Protein AF-A0AAW1WEU5-F1 (afdb_monomer_lite)

pLDDT: mean 80.62, std 16.0, range [31.78, 97.06]

Radius of gyration: 16.64 Å; chains: 1; bounding box: 51×34×48 Å

Structure (mmCIF, N/CA/C/O backbone):
data_AF-A0AAW1WEU5-F1
#
_entry.id   AF-A0AAW1WEU5-F1
#
loop_
_atom_site.group_PDB
_atom_site.id
_atom_site.type_symbol
_atom_site.label_atom_id
_atom_site.label_alt_id
_atom_site.label_comp_id
_atom_site.label_asym_id
_atom_site.label_entity_id
_atom_site.label_seq_id
_atom_site.pdbx_PDB_ins_code
_atom_site.Cartn_x
_atom_site.Cartn_y
_atom_site.Cartn_z
_atom_site.occupancy
_atom_site.B_iso_or_equiv
_atom_site.auth_seq_id
_atom_site.auth_comp_id
_atom_site.auth_asym_id
_atom_site.auth_atom_id
_atom_site.pdbx_PDB_model_num
ATOM 1 N N . MET A 1 1 ? -4.767 7.692 -18.656 1.00 31.78 1 MET A N 1
ATOM 2 C CA . MET A 1 1 ? -4.087 6.596 -17.939 1.00 31.78 1 MET A CA 1
ATOM 3 C C . MET A 1 1 ? -4.806 6.397 -16.610 1.00 31.78 1 MET A C 1
ATOM 5 O O . MET A 1 1 ? -4.599 7.179 -15.694 1.00 31.78 1 MET A O 1
ATOM 9 N N . HIS A 1 2 ? -5.745 5.450 -16.542 1.00 38.16 2 HIS A N 1
ATOM 10 C CA . HIS A 1 2 ? -6.390 5.083 -15.280 1.00 38.16 2 HIS A CA 1
ATOM 11 C C . HIS A 1 2 ? -5.432 4.139 -14.551 1.00 38.16 2 HIS A C 1
ATOM 13 O O . HIS A 1 2 ? -5.250 3.009 -14.994 1.00 38.16 2 HIS A O 1
ATOM 19 N N . LEU A 1 3 ? -4.773 4.606 -13.486 1.00 52.31 3 LEU A N 1
ATOM 20 C CA . LEU A 1 3 ? -4.158 3.682 -12.534 1.00 52.31 3 LEU A CA 1
ATOM 21 C C . LEU A 1 3 ? -5.287 2.804 -11.995 1.00 52.31 3 LEU A C 1
ATOM 23 O O . LEU A 1 3 ? -6.278 3.336 -11.491 1.00 52.31 3 LEU A O 1
ATOM 27 N N . PHE A 1 4 ? -5.166 1.491 -12.177 1.00 51.19 4 PHE A N 1
ATOM 28 C CA . PHE A 1 4 ? -6.119 0.525 -11.649 1.00 51.19 4 PHE A CA 1
ATOM 29 C C . PHE A 1 4 ? -6.259 0.799 -10.145 1.00 51.19 4 PHE A C 1
ATOM 31 O O . PHE A 1 4 ? -5.268 0.771 -9.416 1.00 51.19 4 PHE A O 1
ATOM 38 N N . LYS A 1 5 ? -7.457 1.188 -9.692 1.00 64.44 5 LYS A N 1
ATOM 39 C CA . LYS A 1 5 ? -7.729 1.301 -8.258 1.00 64.44 5 LYS A CA 1
ATOM 40 C C . LYS A 1 5 ? -7.707 -0.129 -7.725 1.00 64.44 5 LYS A C 1
ATOM 42 O O . LYS A 1 5 ? -8.447 -0.963 -8.236 1.00 64.44 5 LYS A O 1
ATOM 47 N N . ASP A 1 6 ? -6.837 -0.409 -6.761 1.00 72.25 6 ASP A N 1
ATOM 48 C CA . ASP A 1 6 ? -6.841 -1.700 -6.081 1.00 72.25 6 ASP A CA 1
ATOM 49 C C . ASP A 1 6 ? -8.237 -1.978 -5.518 1.00 72.25 6 ASP A C 1
ATOM 51 O O . ASP A 1 6 ? -8.807 -1.138 -4.818 1.00 72.25 6 ASP A O 1
ATOM 55 N N . ASP A 1 7 ? -8.774 -3.155 -5.826 1.00 85.25 7 ASP A N 1
ATOM 56 C CA . ASP A 1 7 ? -9.991 -3.646 -5.192 1.00 85.25 7 ASP A CA 1
ATOM 57 C C . ASP A 1 7 ? -9.637 -4.104 -3.776 1.00 85.25 7 ASP A C 1
ATOM 59 O O . ASP A 1 7 ? -8.922 -5.099 -3.600 1.00 85.25 7 ASP A O 1
ATOM 63 N N . LEU A 1 8 ? -10.043 -3.320 -2.776 1.00 89.94 8 LEU A N 1
ATOM 64 C CA . LEU A 1 8 ? -9.698 -3.563 -1.378 1.00 89.94 8 LEU A CA 1
ATOM 65 C C . LEU A 1 8 ? -10.415 -4.805 -0.848 1.00 89.94 8 LEU A C 1
ATOM 67 O O . LEU A 1 8 ? -11.567 -5.065 -1.176 1.00 89.94 8 LEU A O 1
ATOM 71 N N . GLN A 1 9 ? -9.737 -5.547 0.022 1.00 92.81 9 GLN A N 1
ATOM 72 C CA . GLN A 1 9 ? -10.234 -6.746 0.694 1.00 92.81 9 GLN A CA 1
ATOM 73 C C . GLN A 1 9 ? -9.965 -6.670 2.198 1.00 92.81 9 GLN A C 1
ATOM 75 O O . GLN A 1 9 ? -9.074 -5.957 2.661 1.00 92.81 9 GLN A O 1
ATOM 80 N N . VAL A 1 10 ? -10.739 -7.4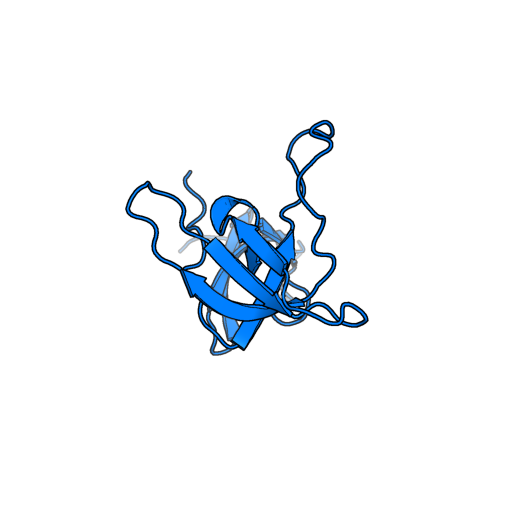24 2.983 1.00 94.75 10 VAL A N 1
ATOM 81 C CA . VAL A 1 10 ? -10.483 -7.578 4.422 1.00 94.75 10 VAL A CA 1
ATOM 82 C C . VAL A 1 10 ? -9.099 -8.195 4.628 1.00 94.75 10 VAL A C 1
ATOM 84 O O . VAL A 1 10 ? -8.750 -9.179 3.983 1.00 94.75 10 VAL A O 1
ATOM 87 N N . GLY A 1 11 ? -8.322 -7.609 5.537 1.00 95.44 11 GLY A N 1
ATOM 88 C CA . GLY A 1 11 ? -6.931 -7.974 5.797 1.00 95.44 11 GLY A CA 1
ATOM 89 C C . GLY A 1 11 ? -5.907 -7.131 5.036 1.00 95.44 11 GLY A C 1
ATOM 90 O O . GLY A 1 11 ? -4.742 -7.127 5.429 1.00 95.44 11 GLY A O 1
ATOM 91 N N . ASP A 1 12 ? -6.315 -6.368 4.015 1.00 94.94 12 ASP A N 1
ATOM 92 C CA . ASP A 1 12 ? -5.396 -5.466 3.321 1.00 94.94 12 ASP A CA 1
ATOM 93 C C . ASP A 1 12 ? -4.879 -4.377 4.272 1.00 94.94 12 ASP A C 1
ATOM 95 O O . ASP A 1 12 ? -5.635 -3.785 5.050 1.00 94.94 12 ASP A O 1
ATOM 99 N N . VAL A 1 13 ? -3.583 -4.079 4.169 1.00 95.50 13 VAL A N 1
ATOM 100 C CA . VAL A 1 13 ? -2.980 -2.899 4.793 1.00 95.50 13 VAL A CA 1
ATOM 101 C C . VAL A 1 13 ? -3.185 -1.710 3.862 1.00 95.50 13 VAL A C 1
ATOM 103 O O . VAL A 1 13 ? -2.925 -1.800 2.664 1.00 95.50 13 VAL A O 1
ATOM 106 N N . VAL A 1 14 ? -3.665 -0.594 4.399 1.00 94.06 14 VAL A N 1
ATOM 107 C CA . VAL A 1 14 ? -4.023 0.601 3.634 1.00 94.06 14 VAL A CA 1
ATOM 108 C C . VAL A 1 14 ? -3.508 1.866 4.301 1.00 94.06 14 VAL A C 1
ATOM 110 O O . VAL A 1 14 ? -3.357 1.931 5.523 1.00 94.06 14 VAL A O 1
ATOM 113 N N . ARG A 1 15 ? -3.303 2.900 3.490 1.00 92.31 15 ARG A N 1
ATOM 114 C CA . ARG A 1 15 ? -3.075 4.275 3.945 1.00 92.31 15 ARG A CA 1
ATOM 115 C C . ARG A 1 15 ? -3.883 5.252 3.105 1.00 92.31 15 ARG A C 1
ATOM 117 O O . ARG A 1 15 ? -4.365 4.903 2.024 1.00 92.31 15 ARG A O 1
ATOM 124 N N . SER A 1 16 ? -4.036 6.473 3.596 1.00 89.25 16 SER A N 1
ATOM 125 C CA . SER A 1 16 ? -4.611 7.561 2.813 1.00 89.25 16 SER A CA 1
ATOM 126 C C . SER A 1 16 ? -3.732 7.871 1.607 1.00 89.25 16 SER A C 1
ATOM 128 O O . SER A 1 16 ? -2.515 8.033 1.721 1.00 89.25 16 SER A O 1
ATOM 130 N N . ARG A 1 17 ? -4.360 8.025 0.442 1.00 83.88 17 ARG A N 1
ATOM 131 C CA . ARG A 1 17 ? -3.681 8.490 -0.765 1.00 83.88 17 ARG A CA 1
ATOM 132 C C . ARG A 1 17 ? -3.201 9.926 -0.552 1.00 83.88 17 ARG A C 1
ATOM 134 O O . ARG A 1 17 ? -3.979 10.795 -0.151 1.00 83.88 17 ARG A O 1
ATOM 141 N N . LYS A 1 18 ? -1.939 10.211 -0.886 1.00 69.00 18 LYS A N 1
ATOM 142 C CA . LYS A 1 18 ? -1.423 11.590 -0.879 1.00 69.00 18 LYS A CA 1
ATOM 143 C C . LYS A 1 18 ? -2.218 12.434 -1.890 1.00 69.00 18 LYS A C 1
ATOM 145 O O . LYS A 1 18 ? -2.269 12.063 -3.066 1.00 69.00 18 LYS A O 1
ATOM 150 N N . PRO A 1 19 ? -2.857 13.549 -1.485 1.00 56.66 19 PRO A N 1
ATOM 151 C CA . PRO A 1 19 ? -3.591 14.378 -2.430 1.00 56.66 19 PRO A CA 1
ATOM 152 C C . PRO A 1 19 ? -2.622 14.992 -3.459 1.00 56.66 19 PRO A C 1
ATOM 154 O O . PRO A 1 19 ? -1.552 15.458 -3.065 1.00 56.66 19 PRO A O 1
ATOM 157 N N . PRO A 1 20 ? -2.992 15.058 -4.756 1.00 51.59 20 PRO A N 1
ATOM 158 C CA . PRO A 1 20 ? -2.154 15.653 -5.806 1.00 51.59 20 PRO A CA 1
ATOM 159 C C . PRO A 1 20 ? -1.799 17.123 -5.545 1.00 51.59 20 PRO A C 1
ATOM 161 O O . PRO A 1 20 ? -0.766 17.610 -5.989 1.00 51.59 20 PRO A O 1
ATOM 164 N N . THR A 1 21 ? -2.651 17.835 -4.808 1.00 42.84 21 THR A N 1
ATOM 165 C CA . THR A 1 21 ? -2.424 19.201 -4.347 1.00 42.84 21 THR A CA 1
ATOM 166 C C . THR A 1 21 ? -3.011 19.335 -2.945 1.00 42.84 21 THR A C 1
ATOM 168 O O . THR A 1 21 ? -4.175 19.024 -2.683 1.00 42.84 21 THR A O 1
ATOM 171 N N . ALA A 1 22 ? -2.183 19.748 -1.991 1.00 52.12 22 ALA A N 1
ATOM 172 C CA . ALA A 1 22 ? -2.598 19.951 -0.614 1.00 52.12 22 ALA A CA 1
ATOM 173 C C . ALA A 1 22 ? -3.668 21.054 -0.531 1.00 52.12 22 ALA A C 1
ATOM 175 O O . ALA A 1 22 ? -3.351 22.220 -0.749 1.00 52.12 22 ALA A O 1
ATOM 176 N N . ARG A 1 23 ? -4.920 20.684 -0.215 1.00 44.69 23 ARG A N 1
ATOM 177 C CA . ARG A 1 23 ? -5.916 21.439 0.590 1.00 44.69 23 ARG A CA 1
ATOM 178 C C . ARG A 1 23 ? -7.320 20.831 0.433 1.00 44.69 23 ARG A C 1
ATOM 180 O O . ARG A 1 23 ? -8.181 21.395 -0.230 1.00 44.69 23 ARG A O 1
ATOM 187 N N . LYS A 1 24 ? -7.608 19.730 1.128 1.00 45.59 24 LYS A N 1
ATOM 188 C CA . LYS A 1 24 ? -8.960 19.475 1.660 1.00 45.59 24 LYS A CA 1
ATOM 189 C C . LYS A 1 24 ? -8.815 18.920 3.071 1.00 45.59 24 LYS A C 1
ATOM 191 O O . LYS A 1 24 ? -8.062 17.987 3.304 1.00 45.59 24 LYS A O 1
ATOM 196 N N . ARG A 1 25 ? -9.470 19.585 4.020 1.00 48.09 25 ARG A N 1
ATOM 197 C CA . ARG A 1 25 ? -9.146 19.560 5.454 1.00 48.09 25 ARG A CA 1
ATOM 198 C C . ARG A 1 25 ? -10.070 18.656 6.284 1.00 48.09 25 ARG A C 1
ATOM 200 O O . ARG A 1 25 ? -10.268 18.954 7.452 1.00 48.09 25 ARG A O 1
ATOM 207 N N . GLN A 1 26 ? -10.689 17.619 5.713 1.00 50.53 26 GLN A N 1
ATOM 208 C CA . GLN A 1 26 ? -11.732 16.859 6.436 1.00 50.53 26 GLN A CA 1
ATOM 209 C C . GLN A 1 26 ? -11.767 15.342 6.212 1.00 50.53 26 GLN A C 1
ATOM 211 O O . GLN A 1 26 ? -12.634 14.683 6.777 1.00 50.53 26 GLN A O 1
ATOM 216 N N . VAL A 1 27 ? -10.843 14.752 5.454 1.00 55.12 27 VAL A N 1
ATOM 217 C CA . VAL A 1 27 ? -10.761 13.284 5.397 1.00 55.12 27 VAL A CA 1
ATOM 218 C C . VAL A 1 27 ? -9.830 12.844 6.520 1.00 55.12 27 VAL A C 1
ATOM 220 O O . VAL A 1 27 ? -8.719 13.360 6.612 1.00 55.12 27 VAL A O 1
ATOM 223 N N . MET A 1 28 ? -10.306 11.967 7.409 1.00 63.06 28 MET A N 1
ATOM 224 C CA . MET A 1 28 ? -9.465 11.329 8.427 1.00 63.06 28 MET A CA 1
ATOM 225 C C . MET A 1 28 ? -8.241 10.742 7.728 1.00 63.06 28 MET A C 1
ATOM 227 O O . MET A 1 28 ?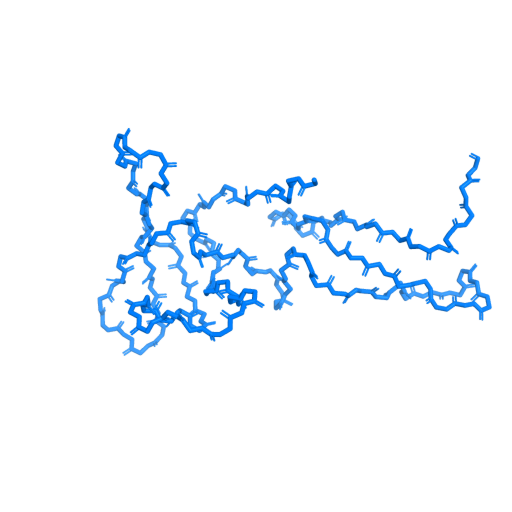 -8.381 9.895 6.847 1.00 63.06 28 MET A O 1
ATOM 231 N N . ASP A 1 29 ? -7.060 11.244 8.075 1.00 76.12 29 ASP A N 1
ATOM 232 C CA . ASP A 1 29 ? -5.820 10.744 7.508 1.00 76.12 29 ASP A CA 1
ATOM 233 C C . ASP A 1 29 ? -5.542 9.370 8.122 1.00 76.12 29 ASP A C 1
ATOM 235 O O . ASP A 1 29 ? -5.448 9.242 9.344 1.00 76.12 29 ASP A O 1
ATOM 239 N N . VAL A 1 30 ? -5.495 8.330 7.292 1.00 80.12 30 VAL A N 1
ATOM 240 C CA . VAL A 1 30 ? -5.118 6.978 7.695 1.00 80.12 30 VAL A CA 1
ATOM 241 C C . VAL A 1 30 ? -3.612 6.871 7.470 1.00 80.12 30 VAL A C 1
ATOM 243 O O . VAL A 1 30 ? -3.204 6.695 6.320 1.00 80.12 30 VAL A O 1
ATOM 246 N N . PRO A 1 31 ? -2.772 6.979 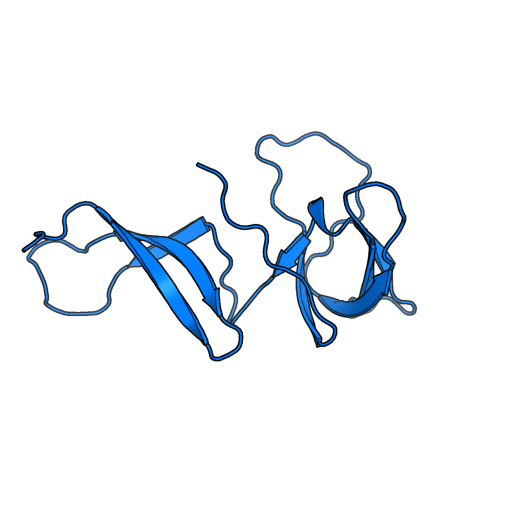8.518 1.00 85.62 31 PRO A N 1
ATOM 247 C CA . PRO A 1 31 ? -1.327 6.860 8.348 1.00 85.62 31 PRO A CA 1
ATOM 248 C C . PRO A 1 31 ? -0.949 5.457 7.856 1.00 85.62 31 PRO A C 1
ATOM 250 O O . PRO A 1 31 ? -0.231 5.318 6.872 1.00 85.62 31 PRO A O 1
ATOM 253 N N . GLU A 1 32 ? -1.484 4.431 8.520 1.00 91.50 32 GLU A N 1
ATOM 254 C CA . GLU A 1 32 ? -1.467 3.025 8.122 1.00 91.50 32 GLU A CA 1
ATOM 255 C C . GLU A 1 32 ? -2.525 2.284 8.958 1.00 91.50 32 GLU A C 1
ATOM 257 O O . GLU A 1 32 ? -2.700 2.570 10.149 1.00 91.50 32 GLU A O 1
ATOM 262 N N . GLY A 1 33 ? -3.259 1.351 8.359 1.00 95.19 33 GLY A N 1
ATOM 263 C CA . GLY A 1 33 ? -4.245 0.539 9.068 1.00 95.19 33 GLY A CA 1
ATOM 264 C C . GLY A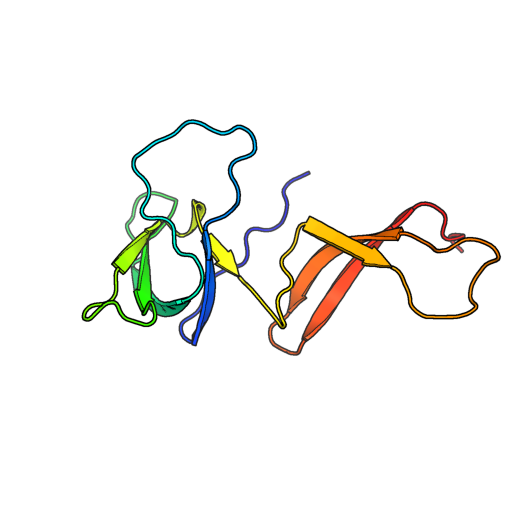 1 33 ? -4.674 -0.689 8.277 1.00 95.19 33 GLY A C 1
ATOM 265 O O . GLY A 1 33 ? -4.310 -0.846 7.116 1.00 95.19 33 GLY A O 1
ATOM 266 N N . THR A 1 34 ? -5.459 -1.564 8.902 1.00 97.06 34 THR A N 1
ATOM 267 C CA . THR A 1 34 ? -5.929 -2.814 8.285 1.00 97.06 34 THR A CA 1
ATOM 268 C C . THR A 1 34 ? -7.418 -2.744 7.985 1.00 97.06 34 THR A C 1
ATOM 270 O O . THR A 1 34 ? -8.211 -2.366 8.851 1.00 97.06 34 THR A O 1
ATOM 273 N N . VAL A 1 35 ? -7.825 -3.139 6.781 1.00 96.19 35 VAL A N 1
ATOM 274 C CA . VAL A 1 35 ? -9.241 -3.266 6.422 1.00 96.19 35 VAL A CA 1
ATOM 275 C C . VAL A 1 35 ? -9.866 -4.411 7.222 1.00 96.19 35 VAL A C 1
ATOM 277 O O . VAL A 1 35 ? -9.428 -5.555 7.153 1.00 96.19 35 VAL A O 1
ATOM 280 N N . THR A 1 36 ? -10.910 -4.102 7.982 1.00 97.00 36 THR A N 1
ATOM 281 C CA . THR A 1 36 ? -11.672 -5.051 8.817 1.00 97.00 36 THR A CA 1
ATOM 282 C C . THR A 1 36 ? -13.078 -5.320 8.291 1.00 97.00 36 THR A C 1
ATOM 284 O O . THR A 1 36 ? -13.715 -6.278 8.715 1.00 97.00 36 THR A O 1
ATOM 287 N N . GLY A 1 37 ? -13.557 -4.507 7.350 1.00 95.44 37 GLY A N 1
ATOM 288 C CA . GLY A 1 37 ? -14.855 -4.677 6.709 1.00 95.44 37 GLY A CA 1
ATOM 289 C C . GLY A 1 37 ? -14.992 -3.783 5.483 1.00 95.44 37 GLY A C 1
ATOM 290 O O . GLY A 1 37 ? -14.312 -2.760 5.381 1.00 95.44 37 GLY A O 1
ATOM 291 N N . LEU A 1 38 ? -15.873 -4.181 4.569 1.00 92.75 38 LEU A N 1
ATOM 292 C CA . LEU A 1 38 ? -16.239 -3.429 3.372 1.00 92.75 38 LEU A CA 1
ATOM 293 C C . LEU A 1 38 ? -17.754 -3.261 3.343 1.00 92.75 38 LEU A C 1
ATOM 295 O O . LEU A 1 38 ? -18.499 -4.202 3.607 1.00 92.75 38 LEU A O 1
ATOM 299 N N . GLU A 1 39 ? -18.188 -2.057 3.013 1.00 90.00 39 GLU A N 1
ATOM 300 C CA . GLU A 1 39 ? -19.582 -1.671 2.871 1.00 90.00 39 GLU A CA 1
ATOM 301 C C . GLU A 1 39 ? -19.793 -1.212 1.427 1.00 90.00 39 GLU A C 1
ATOM 303 O O . GLU A 1 39 ? -19.255 -0.187 0.994 1.00 90.00 39 GLU A O 1
ATOM 308 N N . THR A 1 40 ? -20.573 -1.971 0.664 1.00 77.31 40 THR A N 1
ATOM 309 C CA . THR A 1 40 ? -21.033 -1.558 -0.661 1.00 77.31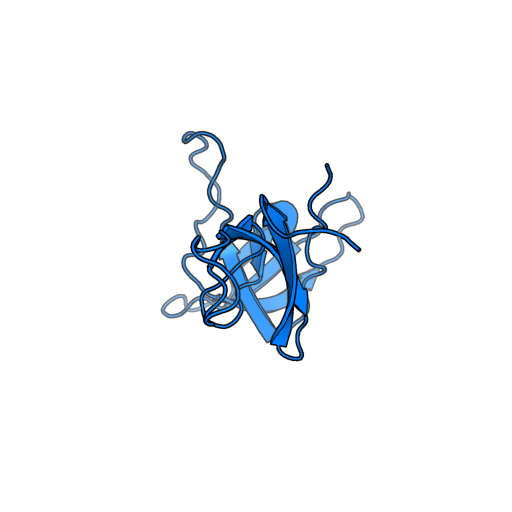 40 THR A CA 1
ATOM 310 C C . THR A 1 40 ? -22.288 -0.716 -0.499 1.00 77.31 40 THR A C 1
ATOM 312 O O . THR A 1 40 ? -23.395 -1.234 -0.381 1.00 77.31 40 THR A O 1
ATOM 315 N N . ASP A 1 41 ? -22.117 0.604 -0.470 1.00 61.59 41 ASP A N 1
ATOM 316 C CA . ASP A 1 41 ? -23.250 1.499 -0.676 1.00 61.59 41 ASP A CA 1
ATOM 317 C C . ASP A 1 41 ? -23.561 1.570 -2.177 1.00 61.59 41 ASP A C 1
ATOM 319 O O . ASP A 1 41 ? -22.663 1.502 -3.020 1.00 61.59 41 ASP A O 1
ATOM 323 N N . SER A 1 42 ? -24.840 1.688 -2.511 1.00 56.31 42 SER A N 1
ATOM 324 C CA . SER A 1 42 ? -25.356 1.691 -3.888 1.00 56.31 42 SER A CA 1
ATOM 325 C C . SER A 1 42 ? -24.838 2.850 -4.761 1.00 56.31 42 SER A C 1
ATOM 327 O O . SER A 1 42 ? -25.048 2.843 -5.975 1.00 56.31 42 SER A O 1
ATOM 329 N N . ASP A 1 43 ? -24.101 3.801 -4.174 1.00 49.78 43 ASP A N 1
ATOM 330 C CA . ASP A 1 43 ? -23.498 4.946 -4.851 1.00 49.78 43 ASP A CA 1
ATOM 331 C C . ASP A 1 43 ? -21.954 4.852 -4.900 1.00 49.78 43 ASP A C 1
ATOM 333 O O . ASP A 1 43 ? -21.209 5.304 -4.032 1.00 49.78 43 ASP A O 1
ATOM 337 N N . ARG A 1 44 ? -21.497 4.186 -5.963 1.00 58.41 44 ARG A N 1
ATOM 338 C CA . ARG A 1 44 ? -20.248 4.345 -6.740 1.00 58.41 44 ARG A CA 1
ATOM 339 C C . ARG A 1 44 ? -18.850 4.322 -6.108 1.00 58.41 44 ARG A C 1
ATOM 341 O O . ARG A 1 44 ? -17.929 4.075 -6.879 1.00 58.41 44 ARG A O 1
ATOM 348 N N . ASP A 1 45 ? -18.629 4.494 -4.809 1.00 68.00 45 ASP A N 1
ATOM 349 C CA . ASP A 1 45 ? -17.248 4.458 -4.273 1.00 68.00 45 ASP A CA 1
ATOM 350 C C . ASP A 1 45 ? -17.054 3.664 -2.974 1.00 68.00 45 ASP A C 1
ATOM 352 O O . ASP A 1 45 ? -15.911 3.527 -2.547 1.00 68.00 45 ASP A O 1
ATOM 356 N N . GLY A 1 46 ? -18.110 3.088 -2.386 1.00 86.19 46 GLY A N 1
ATOM 357 C CA . GLY A 1 46 ? -18.021 2.188 -1.227 1.00 86.19 46 GLY A CA 1
ATOM 358 C C . GLY A 1 46 ? -17.314 2.769 0.012 1.00 86.19 46 GLY A C 1
ATOM 359 O O . GLY A 1 46 ? -16.664 3.821 -0.001 1.00 86.19 46 GLY A O 1
ATOM 360 N N . TYR A 1 47 ? -17.424 2.064 1.131 1.00 89.56 47 TYR A N 1
ATOM 361 C CA . TYR A 1 47 ? -16.696 2.406 2.352 1.00 89.56 47 TYR A CA 1
ATOM 362 C C . TYR A 1 47 ? -15.948 1.192 2.892 1.00 89.56 47 TYR A C 1
ATOM 364 O O . TYR A 1 47 ? -16.388 0.055 2.757 1.00 89.56 47 TYR A O 1
ATOM 372 N N . ALA A 1 48 ? -14.810 1.444 3.526 1.00 92.19 48 ALA A N 1
ATOM 373 C CA . ALA A 1 48 ? -14.041 0.455 4.260 1.00 92.19 48 ALA A CA 1
ATOM 374 C C . ALA A 1 48 ? -14.023 0.816 5.748 1.00 92.19 48 ALA A C 1
ATOM 376 O O . ALA A 1 48 ? -13.892 1.987 6.118 1.00 92.19 48 ALA A O 1
ATOM 377 N N . LEU A 1 49 ? -14.116 -0.197 6.606 1.00 95.00 49 LEU A N 1
ATOM 378 C CA . LEU A 1 49 ? -13.842 -0.081 8.034 1.00 95.00 49 LEU A CA 1
ATOM 379 C C . LEU A 1 49 ? -12.372 -0.408 8.273 1.00 95.00 49 LEU A C 1
ATOM 381 O O . LEU A 1 49 ? -11.953 -1.553 8.101 1.00 95.00 49 LEU A O 1
ATOM 385 N N . VAL A 1 50 ? -11.584 0.578 8.689 1.00 95.62 50 VAL A N 1
ATOM 386 C CA . VAL A 1 50 ? -10.134 0.447 8.858 1.00 95.62 50 VAL A CA 1
ATOM 387 C C . VAL A 1 50 ? -9.771 0.468 10.338 1.00 95.62 50 VAL A C 1
ATOM 389 O O . VAL A 1 50 ? -10.072 1.423 11.057 1.00 95.62 50 VAL A O 1
ATOM 392 N N . LYS A 1 51 ? -9.096 -0.579 10.812 1.00 97.00 51 LYS A N 1
ATOM 393 C CA . LYS A 1 51 ? -8.505 -0.618 12.149 1.00 97.00 51 LYS A CA 1
ATOM 394 C C . LYS A 1 51 ? -7.140 0.064 12.119 1.00 97.00 51 LYS A C 1
ATOM 396 O O . LYS A 1 51 ? -6.208 -0.434 11.497 1.00 97.00 51 LYS A O 1
ATOM 401 N N . ILE A 1 52 ? -7.035 1.189 12.821 1.00 95.12 52 ILE A N 1
ATOM 402 C CA . ILE A 1 52 ? -5.799 1.966 12.960 1.00 95.12 52 ILE A CA 1
ATOM 403 C C . ILE A 1 52 ? -5.174 1.661 14.334 1.00 95.12 52 ILE A C 1
ATOM 405 O O . ILE A 1 52 ? -5.903 1.663 15.337 1.00 95.12 52 ILE A O 1
ATOM 409 N N . PRO A 1 53 ? -3.855 1.402 14.425 1.00 93.50 53 PRO A N 1
ATOM 410 C CA . PRO A 1 53 ? -3.163 1.264 15.705 1.00 93.50 53 PRO A CA 1
ATOM 411 C C . PRO A 1 53 ? -3.407 2.470 16.625 1.00 93.50 53 PRO A C 1
ATOM 413 O O . PRO A 1 53 ? -3.350 3.618 16.197 1.00 93.50 53 PRO A O 1
ATOM 416 N N . GLY A 1 54 ? -3.721 2.217 17.898 1.00 92.44 54 GLY A N 1
ATOM 417 C CA . GLY A 1 54 ? -4.021 3.270 18.881 1.00 92.44 54 GLY A CA 1
ATOM 418 C C . GLY A 1 54 ? -5.440 3.854 18.815 1.00 92.44 54 GLY A C 1
ATOM 419 O O . GLY A 1 54 ? -5.860 4.505 19.769 1.00 92.44 54 GLY A O 1
ATOM 420 N N . VAL A 1 55 ? -6.224 3.577 17.763 1.00 93.19 55 VAL A N 1
ATOM 421 C CA . VAL A 1 55 ? -7.637 3.984 17.685 1.00 93.19 55 VAL A CA 1
ATOM 422 C C . VAL A 1 55 ? -8.532 2.840 18.189 1.00 93.19 55 VAL A C 1
ATOM 424 O O . VAL A 1 55 ? -8.475 1.732 17.642 1.00 93.19 55 VAL A O 1
ATOM 427 N N . PRO A 1 56 ? -9.378 3.048 19.222 1.00 94.06 56 PRO A N 1
ATOM 428 C CA . PRO A 1 56 ? -10.151 1.961 19.831 1.00 94.06 56 PRO A CA 1
ATOM 429 C C . PRO A 1 56 ? -11.098 1.254 18.856 1.00 94.06 56 PRO A C 1
ATOM 431 O O . PRO A 1 56 ? -11.123 0.023 18.797 1.00 94.06 56 PRO A O 1
ATOM 434 N N . LYS A 1 57 ? -11.830 2.023 18.047 1.00 94.75 57 LYS A N 1
ATOM 435 C CA . LYS A 1 57 ? -12.827 1.517 17.095 1.00 94.75 57 LYS A CA 1
ATOM 436 C C . LYS A 1 57 ? -12.330 1.668 15.652 1.00 94.75 57 LYS A C 1
ATOM 438 O O . LYS A 1 57 ? -11.608 2.627 15.384 1.00 94.75 57 LYS A O 1
ATOM 443 N N . PRO A 1 58 ? -12.698 0.760 14.731 1.00 95.00 58 PRO A N 1
ATOM 444 C CA . PRO A 1 58 ? -12.440 0.958 13.309 1.00 95.00 58 PRO A CA 1
ATOM 445 C C . PRO A 1 58 ? -13.037 2.274 12.801 1.00 95.00 58 PRO A C 1
ATOM 447 O O . PRO A 1 58 ? -14.108 2.693 13.247 1.00 95.00 58 PRO A O 1
ATOM 450 N N . VAL A 1 59 ? -12.341 2.916 11.867 1.00 93.25 59 VAL A N 1
ATOM 451 C CA . VAL A 1 59 ? -12.755 4.172 11.237 1.00 93.25 59 VAL A CA 1
ATOM 452 C C . VAL A 1 59 ? -13.358 3.863 9.875 1.00 93.25 59 VAL A C 1
ATOM 454 O O . VAL A 1 59 ? -12.787 3.101 9.099 1.00 93.25 59 VAL A O 1
ATOM 457 N N . ARG A 1 60 ? -14.508 4.464 9.576 1.00 92.25 60 ARG A N 1
ATOM 458 C CA . ARG A 1 60 ? -15.167 4.349 8.274 1.00 92.25 60 ARG A CA 1
ATOM 459 C C . ARG A 1 60 ? -14.555 5.346 7.290 1.00 92.25 60 ARG A C 1
ATOM 461 O O . ARG A 1 60 ? -14.587 6.549 7.547 1.00 92.25 60 ARG A O 1
ATOM 468 N N . VAL A 1 61 ? -14.012 4.861 6.176 1.00 89.31 61 VAL A N 1
ATOM 469 C CA . VAL A 1 61 ? -13.259 5.662 5.192 1.00 89.31 61 VAL A CA 1
ATOM 470 C C . VAL A 1 61 ? -13.707 5.307 3.774 1.00 89.31 61 VAL A C 1
ATOM 472 O O . VAL A 1 61 ? -14.048 4.160 3.505 1.00 89.31 61 VAL A O 1
ATOM 475 N N . SER A 1 62 ? -13.741 6.279 2.858 1.00 88.19 62 SER A N 1
ATOM 476 C CA . SER A 1 62 ? -14.080 6.002 1.454 1.00 88.19 62 SER A CA 1
ATOM 477 C C . SER A 1 62 ? -12.962 5.203 0.786 1.00 88.19 62 SER A C 1
ATOM 479 O O . SER A 1 62 ? -11.795 5.602 0.867 1.00 88.19 62 SER A O 1
ATOM 481 N N . VAL A 1 63 ? -13.312 4.134 0.063 1.00 88.06 63 VAL A N 1
ATOM 482 C CA . VAL A 1 63 ? -12.330 3.313 -0.673 1.00 88.06 63 VAL A CA 1
ATOM 483 C C . VAL A 1 63 ? -11.540 4.170 -1.666 1.00 88.06 63 VAL A C 1
ATOM 485 O O . VAL A 1 63 ? -10.331 4.010 -1.802 1.00 88.06 63 VAL A O 1
ATOM 488 N N . SER A 1 64 ? -12.186 5.165 -2.281 1.00 84.88 64 SER A N 1
ATOM 489 C CA . SER A 1 64 ? -11.556 6.096 -3.231 1.00 84.88 64 SER A CA 1
ATOM 490 C C . SER A 1 64 ? -10.374 6.895 -2.659 1.00 84.88 64 SER A C 1
ATOM 492 O O . SER A 1 64 ? -9.508 7.343 -3.416 1.00 84.88 64 SER A O 1
ATOM 494 N N . THR A 1 65 ? -10.333 7.072 -1.335 1.00 86.19 65 THR A N 1
ATOM 495 C CA . THR A 1 65 ? -9.285 7.827 -0.631 1.00 86.19 65 THR A CA 1
ATOM 496 C C . THR A 1 65 ? -8.147 6.954 -0.123 1.00 86.19 65 THR A C 1
ATOM 498 O O . THR A 1 65 ? -7.142 7.488 0.343 1.00 86.19 65 THR A O 1
ATOM 501 N N . LEU A 1 66 ? -8.281 5.634 -0.229 1.00 89.12 66 LEU A N 1
ATOM 502 C CA . LEU A 1 66 ? -7.296 4.678 0.246 1.00 89.12 66 LEU A CA 1
ATOM 503 C C . LEU A 1 66 ? -6.409 4.181 -0.901 1.00 89.12 66 LEU A C 1
ATOM 505 O O . LEU A 1 66 ? -6.776 4.181 -2.082 1.00 89.12 66 LEU A O 1
ATOM 509 N N . GLU A 1 67 ? -5.214 3.748 -0.531 1.00 90.00 67 GLU A N 1
ATOM 510 C CA . GLU A 1 67 ? -4.329 2.935 -1.356 1.00 90.00 67 GLU A CA 1
ATOM 511 C C . GLU A 1 67 ? -3.850 1.735 -0.541 1.00 90.00 67 GLU A C 1
ATOM 513 O O . GLU A 1 67 ? -3.632 1.846 0.671 1.00 90.00 67 GLU A O 1
ATOM 518 N N . ARG A 1 68 ? -3.708 0.579 -1.195 1.00 92.81 68 ARG A N 1
ATOM 519 C CA . ARG A 1 68 ? -3.196 -0.627 -0.550 1.00 92.81 68 ARG A CA 1
ATOM 520 C C . ARG A 1 68 ? -1.680 -0.575 -0.481 1.00 92.81 68 ARG A C 1
ATOM 522 O O . ARG A 1 68 ? -1.017 -0.353 -1.490 1.00 92.81 68 ARG A O 1
ATOM 529 N N . VAL A 1 69 ? -1.155 -0.834 0.709 1.00 91.81 69 VAL A N 1
ATOM 530 C CA . VAL A 1 69 ? 0.272 -0.878 1.012 1.00 91.81 69 VAL A CA 1
ATOM 531 C C . VAL A 1 69 ? 0.730 -2.328 1.030 1.00 91.81 69 VAL A C 1
ATOM 533 O O . VAL A 1 69 ? 0.080 -3.205 1.596 1.00 91.81 69 VAL A O 1
ATOM 536 N N . THR A 1 70 ? 1.868 -2.609 0.408 1.00 91.44 70 THR A N 1
ATOM 537 C CA . THR A 1 70 ? 2.498 -3.932 0.453 1.00 91.44 70 THR A CA 1
ATOM 538 C C . THR A 1 70 ? 3.997 -3.744 0.608 1.00 91.44 70 THR A C 1
ATOM 540 O O . THR A 1 70 ? 4.635 -3.107 -0.223 1.00 91.44 70 THR A O 1
ATOM 543 N N . SER A 1 71 ? 4.560 -4.239 1.714 1.00 88.44 71 SER A N 1
ATOM 544 C CA . SER A 1 71 ? 5.978 -4.045 2.066 1.00 88.44 71 SER A CA 1
ATOM 545 C C . SER A 1 71 ? 6.425 -2.572 2.037 1.00 88.44 71 SER A C 1
ATOM 547 O O . SER A 1 71 ? 7.532 -2.255 1.613 1.00 88.44 71 SER A O 1
ATOM 549 N N . GLY A 1 72 ? 5.539 -1.660 2.454 1.00 88.38 72 GLY A N 1
ATOM 550 C CA . GLY A 1 72 ? 5.774 -0.211 2.452 1.00 88.38 72 GLY A CA 1
ATOM 551 C C . GLY A 1 72 ? 5.594 0.486 1.096 1.00 88.38 72 GLY A C 1
ATOM 552 O O . GLY A 1 72 ? 5.670 1.715 1.046 1.00 88.38 72 GLY A O 1
ATOM 553 N N . LEU A 1 73 ? 5.321 -0.268 0.027 1.00 89.25 73 LEU A N 1
ATOM 554 C CA . LEU A 1 73 ? 5.158 0.229 -1.339 1.00 89.25 73 LEU A CA 1
ATOM 555 C C . LEU A 1 73 ? 3.684 0.351 -1.728 1.00 89.25 73 LEU A C 1
ATOM 557 O O . LEU A 1 73 ? 2.846 -0.437 -1.276 1.00 89.25 73 LEU A O 1
ATOM 561 N N . THR A 1 74 ? 3.384 1.307 -2.605 1.00 90.38 74 THR A N 1
ATOM 562 C CA . THR A 1 74 ? 2.073 1.467 -3.250 1.00 90.38 74 THR A CA 1
ATOM 563 C C . THR A 1 74 ? 2.216 1.647 -4.763 1.00 90.38 74 THR A C 1
ATOM 565 O O . THR A 1 74 ? 3.290 1.955 -5.288 1.00 90.38 74 THR A O 1
ATOM 568 N N . ALA A 1 75 ? 1.126 1.424 -5.503 1.00 88.62 75 ALA A N 1
ATOM 569 C CA . ALA A 1 75 ? 1.088 1.756 -6.925 1.00 88.62 75 ALA A CA 1
ATOM 570 C C . ALA A 1 75 ? 1.378 3.255 -7.125 1.00 88.62 75 ALA A C 1
ATOM 572 O O . ALA A 1 75 ? 0.785 4.109 -6.466 1.00 88.62 75 ALA A O 1
ATOM 573 N N . GLY A 1 76 ? 2.281 3.573 -8.049 1.00 88.81 76 GLY A N 1
ATOM 574 C CA . GLY A 1 76 ? 2.793 4.921 -8.284 1.00 88.81 76 GLY A CA 1
ATOM 575 C C . GLY A 1 76 ? 4.149 5.211 -7.636 1.00 88.81 76 GLY A C 1
ATOM 576 O O . GLY A 1 76 ? 4.766 6.212 -8.002 1.00 88.81 76 GLY A O 1
ATOM 577 N N . ASP A 1 77 ? 4.647 4.355 -6.737 1.00 89.75 77 ASP A N 1
ATOM 578 C CA . ASP A 1 77 ? 5.998 4.511 -6.196 1.00 89.75 77 ASP A CA 1
ATOM 579 C C . ASP A 1 77 ? 7.064 4.301 -7.284 1.00 89.75 77 ASP A C 1
ATOM 581 O O . ASP A 1 77 ? 6.946 3.449 -8.173 1.00 89.75 77 ASP A O 1
ATOM 585 N N . TRP A 1 78 ? 8.130 5.096 -7.192 1.00 90.81 78 TRP A N 1
ATOM 586 C CA . TRP A 1 78 ? 9.303 4.985 -8.050 1.00 90.81 78 TRP A CA 1
ATOM 587 C C . TRP A 1 78 ? 10.171 3.817 -7.595 1.00 90.81 78 TRP A C 1
ATOM 589 O O . TRP A 1 78 ? 10.495 3.691 -6.412 1.00 90.81 78 TRP A O 1
ATOM 599 N N . VAL A 1 79 ? 10.598 2.988 -8.541 1.00 89.00 79 VAL A N 1
ATOM 600 C CA . VAL A 1 79 ? 11.450 1.826 -8.276 1.00 89.00 79 VAL A CA 1
ATOM 601 C C . VAL A 1 79 ? 12.651 1.795 -9.203 1.00 89.00 79 VAL A C 1
ATOM 603 O O . VAL A 1 79 ? 12.616 2.294 -10.325 1.00 89.00 79 VAL A O 1
ATOM 606 N N . ARG A 1 80 ? 13.725 1.169 -8.728 1.00 87.38 80 ARG A N 1
ATOM 607 C CA . ARG A 1 80 ? 14.950 0.927 -9.490 1.00 87.38 80 ARG A CA 1
ATOM 608 C C . ARG A 1 80 ? 15.175 -0.572 -9.580 1.00 87.38 80 ARG A C 1
ATOM 610 O O . ARG A 1 80 ? 15.136 -1.247 -8.549 1.00 87.38 80 ARG A O 1
ATOM 617 N N . LEU A 1 81 ? 15.469 -1.087 -10.771 1.00 83.69 81 LEU A N 1
ATOM 618 C CA . LEU A 1 81 ? 15.893 -2.482 -10.888 1.00 83.69 81 LEU A CA 1
ATOM 619 C C . LEU A 1 81 ? 17.253 -2.665 -10.213 1.00 83.69 81 LEU A C 1
ATOM 621 O O . LEU A 1 81 ? 18.181 -1.873 -10.389 1.00 83.69 81 LEU A O 1
ATOM 625 N N . LYS A 1 82 ? 17.362 -3.720 -9.408 1.00 79.12 82 LYS A N 1
ATOM 626 C CA . LYS A 1 82 ? 18.628 -4.153 -8.826 1.00 79.12 82 LYS A CA 1
ATOM 627 C C . LYS A 1 82 ? 19.244 -5.180 -9.773 1.00 79.12 82 LYS A C 1
ATOM 629 O O . LYS A 1 82 ? 18.714 -6.275 -9.898 1.00 79.12 82 LYS A O 1
ATOM 634 N N . GLY A 1 83 ? 20.342 -4.826 -10.430 1.00 73.88 83 GLY A N 1
ATOM 635 C CA . GLY A 1 83 ? 21.050 -5.712 -11.351 1.00 73.88 83 GLY A CA 1
ATOM 636 C C . GLY A 1 83 ? 21.987 -4.945 -12.276 1.00 73.88 83 GLY A C 1
ATOM 637 O O . GLY A 1 83 ? 21.930 -3.720 -12.348 1.00 73.88 83 GLY A O 1
ATOM 638 N N . GLU A 1 84 ? 22.839 -5.683 -12.977 1.00 61.47 84 GLU A N 1
ATOM 639 C CA . GLU A 1 84 ? 23.889 -5.179 -13.875 1.00 61.47 84 GLU A CA 1
ATOM 640 C C . GLU A 1 84 ? 23.393 -5.022 -15.325 1.00 61.47 84 GLU A C 1
ATOM 642 O O . GLU A 1 84 ? 24.161 -5.119 -16.273 1.00 61.47 84 GLU A O 1
ATOM 647 N N . CYS A 1 85 ? 22.084 -4.839 -15.527 1.00 58.44 85 CYS A N 1
ATOM 648 C CA . CYS A 1 85 ? 21.495 -4.979 -16.859 1.00 58.44 85 CYS A CA 1
ATOM 649 C C . CYS A 1 85 ? 21.911 -3.873 -17.839 1.00 58.44 85 CYS A C 1
ATOM 651 O O . CYS A 1 85 ? 21.803 -4.088 -19.043 1.00 58.44 85 CYS A O 1
ATOM 653 N N . CYS A 1 86 ? 22.370 -2.705 -17.369 1.00 58.91 86 CYS A N 1
ATOM 654 C CA . CYS A 1 86 ? 22.746 -1.585 -18.234 1.00 58.91 86 CYS A CA 1
ATOM 655 C C . CYS A 1 86 ? 23.750 -0.637 -17.540 1.00 58.91 86 CYS A C 1
ATOM 657 O O . CYS A 1 86 ? 23.748 -0.508 -16.318 1.00 58.91 86 CYS A O 1
ATOM 659 N N . ASN A 1 87 ? 24.508 0.143 -18.324 1.00 63.16 87 ASN A N 1
ATOM 660 C CA . ASN A 1 87 ? 25.303 1.297 -17.847 1.00 63.16 87 ASN A CA 1
ATOM 661 C C . ASN A 1 87 ? 24.449 2.419 -17.207 1.00 63.16 87 ASN A C 1
ATOM 663 O O . ASN A 1 87 ? 24.977 3.400 -16.684 1.00 63.16 87 ASN A O 1
ATOM 667 N N . HIS A 1 88 ? 23.123 2.283 -17.257 1.00 69.12 88 HIS A N 1
ATOM 668 C CA . HIS A 1 88 ? 22.147 3.179 -16.657 1.00 69.12 88 HIS A CA 1
ATOM 669 C C . HIS A 1 88 ? 21.312 2.409 -15.639 1.00 69.12 88 HIS A C 1
ATOM 671 O O . HIS A 1 88 ? 21.031 1.231 -15.826 1.00 69.12 88 HIS A O 1
ATOM 677 N N . PHE A 1 89 ? 20.894 3.074 -14.565 1.00 75.75 89 PHE A N 1
ATOM 678 C CA . PHE A 1 89 ? 19.953 2.501 -13.609 1.00 75.75 89 PHE A CA 1
ATOM 679 C C . PHE A 1 89 ? 18.527 2.724 -14.124 1.00 75.75 89 PHE A C 1
ATOM 681 O O . PHE A 1 89 ? 18.027 3.839 -13.954 1.00 75.75 89 PHE A O 1
ATOM 688 N N . PRO A 1 90 ? 17.859 1.731 -14.747 1.00 83.06 90 PRO A N 1
ATOM 689 C CA . PRO A 1 90 ? 16.496 1.920 -15.212 1.00 83.06 90 PRO A CA 1
ATOM 690 C C . PRO A 1 90 ? 15.601 2.184 -14.005 1.00 83.06 90 PRO A C 1
ATOM 692 O O . PRO A 1 90 ? 15.521 1.395 -13.0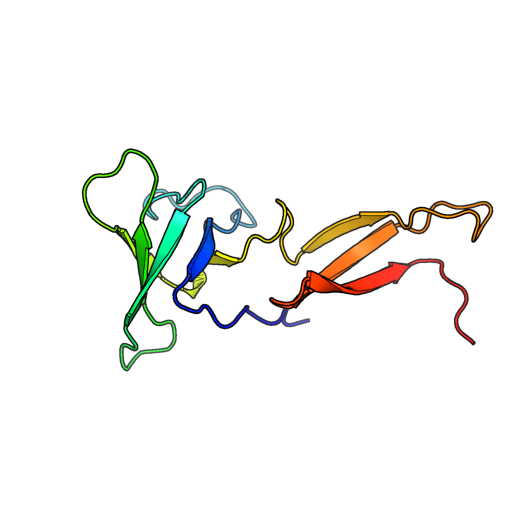52 1.00 83.06 90 PRO A O 1
ATOM 695 N N . VAL A 1 91 ? 14.956 3.339 -14.053 1.00 87.75 91 VAL A N 1
ATOM 696 C CA . VAL A 1 91 ? 13.957 3.749 -13.082 1.00 87.75 91 VAL A CA 1
ATOM 697 C C . VAL A 1 91 ? 12.590 3.532 -13.716 1.00 87.75 91 VAL A C 1
ATOM 699 O O . VAL A 1 91 ? 12.378 3.811 -14.899 1.00 87.75 91 VAL A O 1
ATOM 702 N N . GLY A 1 92 ? 11.673 2.995 -12.927 1.00 90.06 92 GLY A N 1
ATOM 703 C CA . GLY A 1 92 ? 10.305 2.740 -13.332 1.00 90.06 92 GLY A CA 1
ATOM 704 C C . GLY A 1 92 ? 9.307 3.180 -12.278 1.00 90.06 92 GLY A C 1
ATOM 705 O O . GLY A 1 92 ? 9.671 3.662 -11.203 1.00 90.06 92 GLY A O 1
ATOM 706 N N . ILE A 1 93 ? 8.038 2.993 -12.607 1.00 91.25 93 ILE A N 1
ATOM 707 C CA . ILE A 1 93 ? 6.906 3.285 -11.732 1.00 91.25 93 ILE A CA 1
ATOM 708 C C . ILE A 1 93 ? 6.142 1.984 -11.506 1.00 91.25 93 ILE A C 1
ATOM 710 O O . ILE A 1 93 ? 5.844 1.259 -12.462 1.00 91.25 93 ILE A O 1
ATOM 714 N N . LEU A 1 94 ? 5.818 1.685 -10.247 1.00 91.69 94 LEU A N 1
ATOM 715 C CA . LEU A 1 94 ? 4.952 0.557 -9.911 1.00 91.69 94 LEU A CA 1
ATOM 716 C C . LEU A 1 94 ? 3.541 0.801 -10.447 1.00 91.69 94 LEU A C 1
ATOM 718 O O . LEU A 1 94 ? 2.896 1.783 -10.088 1.00 91.69 94 LEU A O 1
ATOM 722 N N . HIS A 1 95 ? 3.035 -0.108 -11.273 1.00 89.25 95 HIS A N 1
ATOM 723 C CA . HIS A 1 95 ? 1.653 -0.066 -11.752 1.00 89.25 95 HIS A CA 1
ATOM 724 C C . HIS A 1 95 ? 0.701 -0.804 -10.818 1.00 89.25 95 HIS A C 1
ATOM 726 O O . HIS A 1 95 ? -0.395 -0.314 -10.559 1.00 89.25 95 HIS A O 1
ATOM 732 N N . SER A 1 96 ? 1.105 -1.976 -10.328 1.00 88.69 96 SER A N 1
ATOM 733 C CA . SER A 1 96 ? 0.292 -2.800 -9.432 1.00 88.69 96 SER A CA 1
ATOM 734 C C . SER A 1 96 ? 1.166 -3.751 -8.627 1.00 88.69 96 SER A C 1
ATOM 736 O O . SER A 1 96 ? 2.170 -4.250 -9.137 1.00 88.69 96 SER A O 1
ATOM 738 N N . ILE A 1 97 ? 0.742 -4.059 -7.404 1.00 90.44 97 ILE A N 1
ATOM 739 C CA . ILE A 1 97 ? 1.411 -5.016 -6.516 1.00 90.44 97 ILE A CA 1
ATOM 740 C C . ILE A 1 97 ? 0.384 -6.071 -6.128 1.00 90.44 97 ILE A C 1
ATOM 742 O O . ILE A 1 97 ? -0.498 -5.770 -5.347 1.00 90.44 97 ILE A O 1
ATOM 746 N N . GLN A 1 98 ? 0.420 -7.283 -6.652 1.00 90.31 98 GLN A N 1
ATOM 747 C CA . GLN A 1 98 ? -0.529 -8.336 -6.286 1.00 90.31 98 GLN A CA 1
ATOM 748 C C . GLN A 1 98 ? -0.335 -8.814 -4.833 1.00 90.31 98 GLN A C 1
ATOM 750 O O . GLN A 1 98 ? 0.690 -8.559 -4.202 1.00 90.31 98 GLN A O 1
ATOM 755 N N . ARG A 1 99 ? -1.349 -9.490 -4.271 1.00 88.12 99 ARG A N 1
ATOM 756 C CA . ARG A 1 99 ? -1.339 -9.957 -2.867 1.00 88.12 99 ARG A CA 1
ATOM 757 C C . ARG A 1 99 ? -0.329 -11.072 -2.599 1.00 88.12 99 ARG A C 1
ATOM 759 O O . ARG A 1 99 ? 0.111 -11.229 -1.469 1.00 88.12 99 ARG A O 1
ATOM 766 N N . ASP A 1 100 ? 0.050 -11.813 -3.633 1.00 89.94 100 ASP A N 1
ATOM 767 C CA . ASP A 1 100 ? 1.137 -12.796 -3.600 1.00 89.94 100 ASP A CA 1
ATOM 768 C C . ASP A 1 100 ? 2.535 -12.140 -3.609 1.00 89.94 100 ASP A C 1
ATOM 770 O O . ASP A 1 100 ? 3.546 -12.834 -3.542 1.00 89.94 100 ASP A O 1
ATOM 774 N N . GLY A 1 101 ? 2.599 -10.806 -3.689 1.00 86.81 101 GLY A N 1
ATOM 775 C CA . GLY A 1 101 ? 3.835 -10.037 -3.780 1.00 86.81 101 GLY A CA 1
ATOM 776 C C . GLY A 1 101 ? 4.340 -9.830 -5.210 1.00 86.81 101 GLY A C 1
ATOM 777 O O . GLY A 1 101 ? 5.348 -9.145 -5.387 1.00 86.81 101 GLY A O 1
ATOM 778 N N . SER A 1 102 ? 3.660 -10.365 -6.230 1.00 90.94 102 SER A N 1
ATOM 779 C CA . SER A 1 102 ? 4.019 -10.146 -7.635 1.00 90.94 102 SER A CA 1
ATOM 780 C C . SER A 1 102 ? 3.824 -8.679 -8.022 1.00 90.94 102 SER A C 1
ATOM 782 O O . SER A 1 102 ? 2.829 -8.056 -7.660 1.00 90.94 102 SER A O 1
ATOM 784 N N . VAL A 1 103 ? 4.745 -8.106 -8.796 1.00 89.81 103 VAL A N 1
ATOM 785 C CA . VAL A 1 103 ? 4.736 -6.670 -9.115 1.00 89.81 103 VAL A CA 1
ATOM 786 C C . VAL A 1 103 ? 4.751 -6.443 -10.617 1.00 89.81 103 VAL A C 1
ATOM 788 O O . VAL A 1 103 ? 5.517 -7.080 -11.335 1.00 89.81 103 VAL A O 1
ATOM 791 N N . ALA A 1 104 ? 3.944 -5.493 -11.084 1.00 91.12 104 ALA A N 1
ATOM 792 C CA . ALA A 1 104 ? 4.043 -4.954 -12.434 1.00 91.12 104 ALA A CA 1
ATOM 793 C C . ALA A 1 104 ? 4.583 -3.525 -12.359 1.00 91.12 104 ALA A C 1
ATOM 795 O O . ALA A 1 104 ? 4.059 -2.696 -11.610 1.00 91.12 104 ALA A O 1
ATOM 796 N N . ALA A 1 105 ? 5.619 -3.231 -13.141 1.00 90.12 105 ALA A N 1
ATOM 797 C CA . ALA A 1 105 ? 6.254 -1.922 -13.191 1.00 90.12 105 ALA A CA 1
ATOM 798 C C . ALA A 1 105 ? 6.611 -1.559 -14.634 1.00 90.12 105 ALA A C 1
ATOM 800 O O . ALA A 1 105 ? 7.000 -2.421 -15.421 1.00 90.12 105 ALA A O 1
ATOM 801 N N . GLY A 1 106 ? 6.456 -0.283 -14.970 1.00 89.12 106 GLY A N 1
ATOM 802 C CA . GLY A 1 106 ? 6.791 0.268 -16.276 1.00 89.12 106 GLY A CA 1
ATOM 803 C C . GLY A 1 106 ? 8.123 0.988 -16.171 1.00 89.12 106 GLY A C 1
ATOM 804 O O . GLY A 1 106 ? 8.287 1.827 -15.287 1.00 89.12 106 GLY A O 1
ATOM 805 N N . PHE A 1 107 ? 9.067 0.663 -17.051 1.00 86.62 107 PHE A N 1
ATOM 806 C CA . PHE A 1 107 ? 10.410 1.242 -17.061 1.00 86.62 107 PHE A CA 1
ATOM 807 C C . PHE A 1 107 ? 10.627 2.087 -18.310 1.00 86.62 107 PHE A C 1
ATOM 809 O O . PHE A 1 107 ? 10.172 1.734 -19.397 1.00 86.62 107 PHE A O 1
ATOM 816 N N . ILE A 1 108 ? 11.350 3.193 -18.149 1.00 79.31 108 ILE A N 1
ATOM 817 C CA . ILE A 1 108 ? 11.827 4.015 -19.264 1.00 79.31 108 ILE A CA 1
ATOM 818 C C . ILE A 1 108 ? 13.307 3.693 -19.484 1.00 79.31 108 ILE A C 1
ATOM 820 O O . ILE A 1 108 ? 14.062 3.565 -18.521 1.00 79.31 108 ILE A O 1
ATOM 824 N N . GLY A 1 109 ? 13.724 3.583 -20.747 1.00 70.12 109 GLY A N 1
ATOM 825 C CA . GLY A 1 109 ? 15.125 3.335 -21.103 1.00 70.12 109 GLY A CA 1
ATOM 826 C C . GLY A 1 109 ? 15.553 1.869 -21.016 1.00 70.12 109 GLY A C 1
ATOM 827 O O . GLY A 1 109 ? 16.748 1.600 -20.958 1.00 70.12 109 GLY A O 1
ATOM 828 N N . LEU A 1 110 ? 14.597 0.934 -21.004 1.00 76.31 110 LEU A N 1
ATOM 829 C CA . LEU A 1 110 ? 14.873 -0.473 -21.285 1.00 76.31 110 LEU A CA 1
ATOM 830 C C . LEU A 1 110 ? 14.777 -0.695 -22.800 1.00 76.31 110 LEU A C 1
ATOM 832 O O . LEU A 1 110 ? 13.816 -0.231 -23.417 1.00 76.31 110 LEU A O 1
ATOM 836 N N . GLU A 1 111 ? 15.742 -1.397 -23.393 1.00 72.56 111 GLU A N 1
ATOM 837 C CA . GLU A 1 111 ? 15.606 -1.858 -24.776 1.00 72.56 111 GLU A CA 1
ATOM 838 C C . GLU A 1 111 ? 14.413 -2.817 -24.875 1.00 72.56 111 GLU A C 1
ATOM 840 O O . GLU A 1 111 ? 14.257 -3.736 -24.069 1.00 72.56 111 GLU A O 1
ATOM 845 N N . THR A 1 112 ? 13.540 -2.568 -25.846 1.00 71.56 112 THR A N 1
ATOM 846 C CA . THR A 1 112 ? 12.426 -3.454 -26.185 1.00 71.56 112 THR A CA 1
ATOM 847 C C . THR A 1 112 ? 12.847 -4.347 -27.347 1.00 71.56 112 THR A C 1
ATOM 849 O O . THR A 1 112 ? 13.461 -3.846 -28.288 1.00 71.56 112 THR A O 1
ATOM 852 N N . LEU A 1 113 ? 12.525 -5.641 -27.264 1.00 64.06 113 LEU A N 1
ATOM 853 C CA . LEU A 1 113 ? 12.793 -6.644 -28.305 1.00 64.06 113 LEU A CA 1
ATOM 854 C C . LEU A 1 113 ? 12.031 -6.368 -29.607 1.00 64.06 113 LEU A C 1
ATOM 856 O O . LEU A 1 113 ? 10.871 -5.902 -29.515 1.00 64.06 113 LEU A O 1
#

Secondary structure (DSSP, 8-state):
--PPPP---TT-EEEEPPPSSS----SPP-SSEEEEEEE--SSSS-EEEEE-TT-SSPEEEEGGGEEE-BTTB-TT-EEE--SSS-SS--EEEEEEE-TTS-EEEEESSPPP-

Organism: Rubus argutus (NCBI:txid59490)

InterPro domains:
  IPR053293 Outer Chloroplast Membrane Kinase [PTHR47209] (2-113)

Foldseek 3Di:
DDLPQDPDDFFFKKFFDDDPDDDDDDFPGQHIWTFHDWADDPDDFTWTFTHHPPDPGTDIHTSVGMFTADPNDTFQDKDWDDDPQDPDTWIWTWSDQDPVRDTDTDTDPDDDD

Sequence (113 aa):
MHLFKDDLQVGDVVRSRKPPTARKRQVMDVPEGTVTGLETDSDRDGYALVKIPGVPKPVRVSVSTLERVTSGLTAGDWVRLKGECCNHFPVGILHSIQRDGSVAAGFIGLETL